Protein AF-A0A9X9A8P5-F1 (afdb_monomer)

Secondary structure (DSSP, 8-state):
----TTSSS-HHHHHHHHHHHHHHHHHHHHHHHHHHHT-SS-TTHHHHHHHHHHHHHHHHHHHHHHHHHHHHHHHHHHTT--HHHHHHHS-SSHHHHHHHHHHHHHHHH-HHHHHHHHHHSS--HHHHGGG-SS-HHHHHHTHHHHHHHHHHHHTT-HHHHHHHTT-TT--

Sequence (171 aa):
EKYSYTKGKSFLAFADLLIKRDVIDYIRKESKHNFVFLKEDEQEEMLEMQVSLTEYMKEMENSNRKEEILHFQSVLAEFKITFSELAKESPKHRDTREHLIEIVKIIIKEEEMMEELFRKKKLPLKHIEPRVRVSRKTLERHRKYIIAMCIIFANNYTYILDYIKGGKHDE

pLDDT: mean 74.26, std 15.63, range [30.34, 91.38]

Radius of gyration: 20.98 Å; Cα contacts (8 Å, |Δi|>4): 78; chains: 1; bounding box: 51×34×55 Å

Organism: Bacillus cereus (NCBI:txid1396)

Solvent-accessible surface area (backbone atoms only — not comparable to full-atom values): 10066 Å² total; per-residue (Å²): 137,84,87,73,92,88,64,97,61,58,68,64,63,54,47,52,52,49,50,52,50,51,52,52,52,45,54,61,49,46,61,60,50,61,62,63,75,62,72,84,72,64,76,64,64,50,49,55,51,49,51,53,51,52,51,51,51,50,52,50,51,53,49,53,44,50,51,52,51,51,52,50,49,54,57,34,47,75,58,75,47,49,71,70,55,41,63,69,52,44,69,86,50,65,71,57,42,52,56,46,50,53,52,31,53,57,41,70,74,33,63,68,47,44,50,43,26,70,73,69,57,41,82,53,55,85,72,43,49,86,76,45,96,62,54,70,70,57,51,62,67,36,40,65,41,44,52,51,50,41,51,39,65,73,70,61,43,60,64,61,49,41,53,73,76,62,52,94,73,86,125

Mean predicted aligned error: 13.85 Å

Structure (mmCIF, N/CA/C/O backbone):
data_AF-A0A9X9A8P5-F1
#
_entry.id   AF-A0A9X9A8P5-F1
#
loop_
_atom_site.group_PDB
_atom_site.id
_atom_site.type_symbol
_atom_site.label_atom_id
_atom_site.label_alt_id
_atom_site.label_comp_id
_atom_site.label_asym_id
_atom_site.label_entity_id
_atom_site.label_seq_id
_atom_site.pdbx_PDB_ins_code
_atom_site.Cartn_x
_atom_site.Cartn_y
_atom_site.Cartn_z
_atom_site.occupancy
_atom_site.B_iso_or_equiv
_atom_site.auth_seq_id
_atom_site.auth_comp_id
_atom_site.auth_asym_id
_atom_site.auth_atom_id
_atom_site.pdbx_PDB_model_num
ATOM 1 N N . GLU A 1 1 ? -19.768 14.494 -8.521 1.00 40.19 1 GLU A N 1
ATOM 2 C CA . GLU A 1 1 ? -19.210 14.172 -9.855 1.00 40.19 1 GLU A CA 1
ATOM 3 C C . GLU A 1 1 ? -20.053 13.086 -10.517 1.00 40.19 1 GLU A C 1
ATOM 5 O O . GLU A 1 1 ? -20.598 12.253 -9.802 1.00 40.19 1 GLU A O 1
ATOM 10 N N . LYS A 1 2 ? -20.240 13.139 -11.845 1.00 40.03 2 LYS A N 1
ATOM 11 C CA . LYS A 1 2 ? -21.112 12.219 -12.604 1.00 40.03 2 LYS A CA 1
ATOM 12 C C . LYS A 1 2 ? -20.336 10.974 -13.059 1.00 40.03 2 LYS A C 1
ATOM 14 O O . LYS A 1 2 ? -19.234 11.096 -13.583 1.00 40.03 2 LYS A O 1
ATOM 19 N N . TYR A 1 3 ? -20.936 9.800 -12.861 1.00 40.41 3 TYR A N 1
ATOM 20 C CA . TYR A 1 3 ? -20.410 8.481 -13.235 1.00 40.41 3 TYR A CA 1
ATOM 21 C C . TYR A 1 3 ? -20.397 8.278 -14.762 1.00 40.41 3 TYR A C 1
ATOM 23 O O . TYR A 1 3 ? -21.323 8.713 -15.446 1.00 40.41 3 TYR A O 1
ATOM 31 N N . SER A 1 4 ? -19.367 7.602 -15.288 1.00 41.59 4 SER A N 1
ATOM 32 C CA . SER A 1 4 ? -19.223 7.268 -16.713 1.00 41.59 4 SER A CA 1
ATOM 33 C C . SER A 1 4 ? -18.972 5.764 -16.888 1.00 41.59 4 SER A C 1
ATOM 35 O O . SER A 1 4 ? -18.104 5.189 -16.235 1.00 41.59 4 SER A O 1
ATOM 37 N N . TYR A 1 5 ? -19.759 5.133 -17.763 1.00 46.28 5 TYR A N 1
ATOM 38 C CA . TYR A 1 5 ? -19.964 3.679 -17.897 1.00 46.28 5 TYR A CA 1
ATOM 39 C C . TYR A 1 5 ? -18.789 2.900 -18.537 1.00 46.28 5 TYR A C 1
ATOM 41 O O . TYR A 1 5 ? -18.827 1.679 -18.637 1.00 46.28 5 TYR A O 1
ATOM 49 N N . THR A 1 6 ? -17.716 3.563 -18.973 1.00 46.56 6 THR A N 1
ATOM 50 C CA . THR A 1 6 ? -16.688 2.953 -19.842 1.00 46.56 6 THR A CA 1
ATOM 51 C C . THR A 1 6 ? -15.498 2.308 -19.123 1.00 46.56 6 THR A C 1
ATOM 53 O O . THR A 1 6 ? -14.569 1.855 -19.787 1.00 46.56 6 THR A O 1
ATOM 56 N N . LYS A 1 7 ? -15.499 2.218 -17.787 1.00 49.28 7 LYS A N 1
ATOM 57 C CA . LYS A 1 7 ? -14.365 1.679 -17.015 1.00 49.28 7 LYS A CA 1
ATOM 58 C C . LYS A 1 7 ? -14.776 0.589 -16.027 1.00 49.28 7 LYS A C 1
ATOM 60 O O . LYS A 1 7 ? -14.964 0.872 -14.852 1.00 49.28 7 LYS A O 1
ATOM 65 N N . GLY A 1 8 ? -14.913 -0.642 -16.526 1.00 47.81 8 GLY A N 1
ATOM 66 C CA . GLY A 1 8 ? -14.506 -1.926 -15.912 1.00 47.81 8 GLY A CA 1
ATOM 67 C C . GLY A 1 8 ? -14.853 -2.314 -14.461 1.00 47.81 8 GLY A C 1
ATOM 68 O O . GLY A 1 8 ? -14.596 -3.455 -14.090 1.00 47.81 8 GLY A O 1
ATOM 69 N N . LYS A 1 9 ? -15.429 -1.452 -13.624 1.00 49.47 9 LYS A N 1
ATOM 70 C CA . LYS A 1 9 ? -15.879 -1.772 -12.265 1.00 49.47 9 LYS A CA 1
ATOM 71 C C . LYS A 1 9 ? -17.397 -1.700 -12.256 1.00 49.47 9 LYS A C 1
ATOM 73 O O . LYS A 1 9 ? -17.966 -0.682 -12.653 1.00 49.47 9 LYS A O 1
ATOM 78 N N . SER A 1 10 ? -18.042 -2.800 -11.860 1.00 61.06 10 SER A N 1
ATOM 79 C CA . SER A 1 10 ? -19.501 -2.908 -11.853 1.00 61.06 10 SER A CA 1
ATOM 80 C C . SER A 1 10 ? -20.099 -1.701 -11.129 1.00 61.06 10 SER A C 1
ATOM 82 O O . SER A 1 10 ? -19.646 -1.324 -10.049 1.00 61.06 10 SER A O 1
ATOM 84 N N . PHE A 1 11 ? -21.112 -1.076 -11.731 1.00 63.25 11 PHE A N 1
ATOM 85 C CA . PHE A 1 11 ? -21.878 0.018 -11.125 1.00 63.25 11 PHE A CA 1
ATOM 86 C C . PHE A 1 11 ? -22.276 -0.300 -9.673 1.00 63.25 11 PHE A C 1
ATOM 88 O O . PHE A 1 11 ? -22.242 0.572 -8.815 1.00 63.25 11 PHE A O 1
ATOM 95 N N . LEU A 1 12 ? -22.535 -1.579 -9.389 1.00 62.78 12 LEU A N 1
ATOM 96 C CA . LEU A 1 12 ? -22.800 -2.125 -8.061 1.00 62.78 12 LEU A CA 1
ATOM 97 C C . LEU A 1 12 ? -21.657 -1.922 -7.056 1.00 62.78 12 LEU A C 1
ATOM 99 O O . LEU A 1 12 ? -21.931 -1.537 -5.929 1.00 62.78 12 LEU A O 1
ATOM 103 N N . ALA A 1 13 ? -20.393 -2.125 -7.435 1.00 57.62 13 ALA A N 1
ATOM 104 C CA . ALA A 1 13 ? -19.258 -1.917 -6.530 1.00 57.62 13 ALA A CA 1
ATOM 105 C C . ALA A 1 13 ? -19.043 -0.429 -6.205 1.00 57.62 13 ALA A C 1
ATOM 107 O O . ALA A 1 13 ? -18.669 -0.072 -5.090 1.00 57.62 13 ALA A O 1
ATOM 108 N N . PHE A 1 14 ? -19.304 0.451 -7.175 1.00 60.66 14 PHE A N 1
ATOM 109 C CA . PHE A 1 14 ? -19.249 1.896 -6.958 1.00 60.66 14 PHE A CA 1
ATOM 110 C C . PHE A 1 14 ? -20.442 2.396 -6.129 1.00 60.66 14 PHE A C 1
ATOM 112 O O . PHE A 1 14 ? -20.265 3.224 -5.237 1.00 60.66 14 PHE A O 1
ATOM 119 N N . ALA A 1 15 ? -21.639 1.861 -6.382 1.00 68.81 15 ALA A N 1
ATOM 120 C CA . ALA A 1 15 ? -22.839 2.153 -5.608 1.00 68.81 15 ALA A CA 1
ATOM 121 C C . ALA A 1 15 ? -22.716 1.659 -4.159 1.00 68.81 15 ALA A C 1
ATOM 123 O O . ALA A 1 15 ? -23.045 2.414 -3.255 1.00 68.81 15 ALA A O 1
ATOM 124 N N . ASP A 1 16 ? -22.176 0.460 -3.922 1.00 70.06 16 ASP A N 1
ATOM 125 C CA . ASP A 1 16 ? -21.914 -0.063 -2.571 1.00 70.06 16 ASP A CA 1
ATOM 126 C C . ASP A 1 16 ? -20.970 0.862 -1.789 1.00 70.06 16 ASP A C 1
ATOM 128 O O . ASP A 1 16 ? -21.214 1.191 -0.630 1.00 70.06 16 ASP A O 1
ATOM 132 N N . LEU A 1 17 ? -19.930 1.373 -2.453 1.00 65.00 17 LEU A N 1
ATOM 133 C CA . LEU A 1 17 ? -18.976 2.294 -1.842 1.00 65.00 17 LEU A CA 1
ATOM 134 C C . LEU A 1 17 ? -19.605 3.659 -1.518 1.00 65.00 17 LEU A C 1
ATOM 136 O O . LEU A 1 17 ? -19.368 4.198 -0.437 1.00 65.00 17 LEU A O 1
ATOM 140 N N . LEU A 1 18 ? -20.432 4.205 -2.416 1.00 65.56 18 LEU A N 1
ATOM 141 C CA . LEU A 1 18 ? -21.159 5.454 -2.168 1.00 65.56 18 LEU A CA 1
ATOM 142 C C . LEU A 1 18 ? -22.209 5.303 -1.067 1.00 65.56 18 LEU A C 1
ATOM 144 O O . LEU A 1 18 ? -22.278 6.157 -0.193 1.00 65.56 18 LEU A O 1
ATOM 148 N N . ILE A 1 19 ? -22.970 4.207 -1.065 1.00 73.44 19 ILE A N 1
ATOM 149 C CA . ILE A 1 19 ? -23.984 3.932 -0.041 1.00 73.44 19 ILE A CA 1
ATOM 150 C C . ILE A 1 19 ? -23.313 3.770 1.324 1.00 73.44 19 ILE A C 1
ATOM 152 O O . ILE A 1 19 ? -23.744 4.400 2.284 1.00 73.44 19 ILE A O 1
ATOM 156 N N . LYS A 1 20 ? -22.215 3.007 1.419 1.00 66.88 20 LYS A N 1
ATOM 157 C CA . LYS A 1 20 ? -21.445 2.886 2.668 1.00 66.88 20 LYS A CA 1
ATOM 158 C C . LYS A 1 20 ? -20.935 4.239 3.152 1.00 66.88 20 LYS A C 1
ATOM 160 O O . LYS A 1 20 ? -21.077 4.547 4.331 1.00 66.88 20 LYS A O 1
ATOM 165 N N . ARG A 1 21 ? -20.390 5.067 2.254 1.00 73.38 21 ARG A N 1
ATOM 166 C CA . ARG A 1 21 ? -19.924 6.418 2.595 1.00 73.38 21 ARG A CA 1
ATOM 167 C C . ARG A 1 21 ? -21.067 7.301 3.099 1.00 73.38 21 ARG A C 1
ATOM 169 O O . ARG A 1 21 ? -20.932 7.908 4.154 1.00 73.38 21 ARG A O 1
ATOM 176 N N . ASP A 1 22 ? -22.180 7.343 2.375 1.00 70.00 22 ASP A N 1
ATOM 177 C CA . ASP A 1 22 ? -23.310 8.215 2.694 1.00 70.00 22 ASP A CA 1
ATOM 178 C C . ASP A 1 22 ? -24.027 7.763 3.984 1.00 70.00 22 ASP A C 1
ATOM 180 O O . ASP A 1 22 ? -24.448 8.607 4.773 1.00 70.00 22 ASP A O 1
ATOM 184 N N . VAL A 1 23 ? -24.089 6.453 4.268 1.00 72.81 23 VAL A N 1
ATOM 185 C CA . VAL A 1 23 ? -24.578 5.906 5.551 1.00 72.81 23 VAL A CA 1
ATOM 186 C C . VAL A 1 23 ? -23.651 6.289 6.705 1.00 72.81 23 VAL A C 1
ATOM 188 O O . VAL A 1 23 ? -24.124 6.741 7.746 1.00 72.81 23 VAL A O 1
ATOM 191 N N . ILE A 1 24 ? -22.333 6.155 6.531 1.00 69.81 24 ILE A N 1
ATOM 192 C CA . ILE A 1 24 ? -21.349 6.542 7.553 1.00 69.81 24 ILE A CA 1
ATOM 193 C C . ILE A 1 24 ? -21.426 8.049 7.834 1.00 69.81 24 ILE A C 1
ATOM 195 O O . ILE A 1 24 ? -21.422 8.466 8.994 1.00 69.81 24 ILE A O 1
ATOM 199 N N . ASP A 1 25 ? -21.528 8.873 6.794 1.00 66.94 25 ASP A N 1
ATOM 200 C CA . ASP A 1 25 ? -21.639 10.323 6.942 1.00 66.94 25 ASP A CA 1
ATOM 201 C C . ASP A 1 25 ? -22.982 10.736 7.559 1.00 66.94 25 ASP A C 1
ATOM 203 O O . ASP A 1 25 ? -23.018 11.662 8.374 1.00 66.94 25 ASP A O 1
ATOM 207 N N . TYR A 1 26 ? -24.069 10.020 7.256 1.00 72.44 26 TYR A N 1
ATOM 208 C CA . TYR A 1 26 ? -25.360 10.214 7.914 1.00 72.44 26 TYR A CA 1
ATOM 209 C C . TYR A 1 26 ? -25.286 9.890 9.410 1.00 72.44 26 TYR A C 1
ATOM 211 O O . TYR A 1 26 ? -25.658 10.735 10.220 1.00 72.44 26 TYR A O 1
ATOM 219 N N . ILE A 1 27 ? -24.714 8.744 9.795 1.00 69.00 27 ILE A N 1
ATOM 220 C CA . ILE A 1 27 ? -24.544 8.356 11.207 1.00 69.00 27 ILE A CA 1
ATOM 221 C C . ILE A 1 27 ? -23.689 9.383 11.965 1.00 69.00 27 ILE A C 1
ATOM 223 O O . ILE A 1 27 ? -24.022 9.756 13.087 1.00 69.00 27 ILE A O 1
ATOM 227 N N . ARG A 1 28 ? -22.617 9.902 11.350 1.00 67.69 28 ARG A N 1
ATOM 228 C CA . ARG A 1 28 ? -21.777 10.968 11.935 1.00 67.69 28 ARG A CA 1
ATOM 229 C C . ARG A 1 28 ? -22.506 12.303 12.094 1.00 67.69 28 ARG A C 1
ATOM 231 O O . ARG A 1 28 ? -22.172 13.090 12.981 1.00 67.69 28 ARG A O 1
ATOM 238 N N . LYS A 1 29 ? -23.445 12.603 11.196 1.00 67.31 29 LYS A N 1
ATOM 239 C CA . LYS A 1 29 ? -24.232 13.839 11.225 1.00 67.31 29 LYS A CA 1
ATOM 240 C C . LYS A 1 29 ? -25.373 13.744 12.239 1.00 67.31 29 LYS A C 1
ATOM 242 O O . LYS A 1 29 ? -25.574 14.694 12.990 1.00 67.31 29 LYS A O 1
ATOM 247 N N . GLU A 1 30 ? -26.058 12.604 12.295 1.00 62.72 30 GLU A N 1
ATOM 248 C CA . GLU A 1 30 ? -27.089 12.274 13.286 1.00 62.72 30 GLU A CA 1
ATOM 249 C C . GLU A 1 30 ? -26.521 12.239 14.701 1.00 62.72 30 GLU A C 1
ATOM 251 O O . GLU A 1 30 ? -27.099 12.853 15.587 1.00 62.72 30 GLU A O 1
ATOM 256 N N . SER A 1 31 ? -25.352 11.634 14.931 1.00 56.62 31 SER A N 1
ATOM 257 C CA . SER A 1 31 ? -24.742 11.617 16.267 1.00 56.62 31 SER A CA 1
ATOM 258 C C . SER A 1 31 ? -24.425 13.021 16.791 1.00 56.62 31 SER A C 1
ATOM 260 O O . SER A 1 31 ? -24.595 13.281 17.976 1.00 56.62 31 SER A O 1
ATOM 262 N N . LYS A 1 32 ? -24.069 13.972 15.916 1.00 54.19 32 LYS A N 1
ATOM 263 C CA . LYS A 1 32 ? -23.940 15.394 16.287 1.00 54.19 32 LYS A CA 1
ATOM 264 C C . LYS A 1 32 ? -25.280 16.102 16.502 1.00 54.19 32 LYS A C 1
ATOM 266 O O . LYS A 1 32 ? -25.328 17.052 17.278 1.00 54.19 32 LYS A O 1
ATOM 271 N N . HIS A 1 33 ? -26.341 15.695 15.806 1.00 49.62 33 HIS A N 1
ATOM 272 C CA . HIS A 1 33 ? -27.650 16.355 15.859 1.00 49.62 33 HIS A CA 1
ATOM 273 C C . HIS A 1 33 ? -28.523 15.839 17.016 1.00 49.62 33 HIS A C 1
ATOM 275 O O . HIS A 1 33 ? -29.203 16.632 17.665 1.00 49.62 33 HIS A O 1
ATOM 281 N N . ASN A 1 34 ? -28.429 14.547 17.347 1.00 47.00 34 ASN A N 1
ATOM 282 C CA . ASN A 1 34 ? -29.070 13.932 18.514 1.00 47.00 34 ASN A CA 1
ATOM 283 C C . ASN A 1 34 ? -28.511 14.511 19.834 1.00 47.00 34 ASN A C 1
ATOM 285 O O . ASN A 1 34 ? -29.215 14.623 20.830 1.00 47.00 34 ASN A O 1
ATOM 289 N N . PHE A 1 35 ? -27.268 15.003 19.797 1.00 46.25 35 PHE A N 1
ATOM 290 C CA . PHE A 1 35 ? -26.612 15.765 20.868 1.00 46.25 35 PHE A CA 1
ATOM 291 C C . PHE A 1 35 ? -27.233 17.146 21.153 1.00 46.25 35 PHE A C 1
ATOM 293 O O . PHE A 1 35 ? -26.996 17.719 22.214 1.00 46.25 35 PHE A O 1
ATOM 300 N N . VAL A 1 36 ? -27.977 17.733 20.207 1.00 47.00 36 VAL A N 1
ATOM 301 C CA . VAL A 1 36 ? -28.562 19.078 20.372 1.00 47.00 36 VAL A CA 1
ATOM 302 C C . VAL A 1 36 ? -29.968 19.010 20.972 1.00 47.00 36 VAL A C 1
ATOM 304 O O . VAL A 1 36 ? -30.361 19.942 21.666 1.00 47.00 36 VAL A O 1
ATOM 307 N N . PHE A 1 37 ? -30.701 17.915 20.747 1.00 42.56 37 PHE A N 1
ATOM 308 C CA . PHE A 1 37 ? -32.096 17.769 21.180 1.00 42.56 37 PHE A CA 1
ATOM 309 C C . PHE A 1 37 ? -32.248 17.341 22.654 1.00 42.56 37 PHE A C 1
ATOM 311 O O . PHE A 1 37 ? -33.275 17.609 23.258 1.00 42.56 37 PHE A O 1
ATOM 318 N N . LEU A 1 38 ? -31.217 16.738 23.256 1.00 45.62 38 LEU A N 1
ATOM 319 C CA . LEU A 1 38 ? -31.222 16.243 24.646 1.00 45.62 38 LEU A CA 1
ATOM 320 C C . LEU A 1 38 ? -30.676 17.257 25.672 1.00 45.62 38 LEU A C 1
ATOM 322 O O . LEU A 1 38 ? -30.289 16.887 26.772 1.00 45.62 38 LEU A O 1
ATOM 326 N N . LYS A 1 39 ? -30.582 18.541 25.310 1.00 46.12 39 LYS A N 1
ATOM 327 C CA . LYS A 1 39 ? -29.902 19.567 26.118 1.00 46.12 39 LYS A CA 1
ATOM 328 C C . LYS A 1 39 ? -30.661 20.058 27.355 1.00 46.12 39 LYS A C 1
ATOM 330 O O . LYS A 1 39 ? -30.078 20.855 28.087 1.00 46.12 39 LYS A O 1
ATOM 335 N N . GLU A 1 40 ? -31.918 19.672 27.564 1.00 46.78 40 GLU A N 1
ATOM 336 C CA . GLU A 1 40 ? -32.751 20.365 28.557 1.00 46.78 40 GLU A CA 1
ATOM 337 C C . GLU A 1 40 ? -32.779 19.762 29.961 1.00 46.78 40 GLU A C 1
ATOM 339 O O . GLU A 1 40 ? -32.966 20.544 3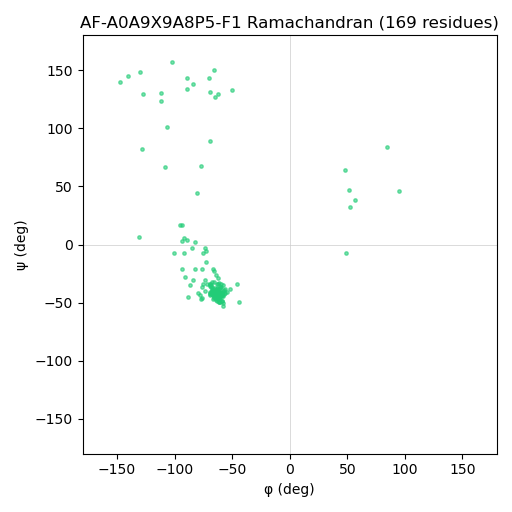0.880 1.00 46.78 40 GLU A O 1
ATOM 344 N N . ASP A 1 41 ? -32.453 18.488 30.194 1.00 50.00 41 ASP A N 1
ATOM 345 C CA . ASP A 1 41 ? -32.446 17.941 31.558 1.00 50.00 41 ASP A CA 1
ATOM 346 C C . ASP A 1 41 ? -31.364 16.851 31.719 1.00 50.00 41 ASP A C 1
ATOM 348 O O . ASP A 1 41 ? -31.164 16.0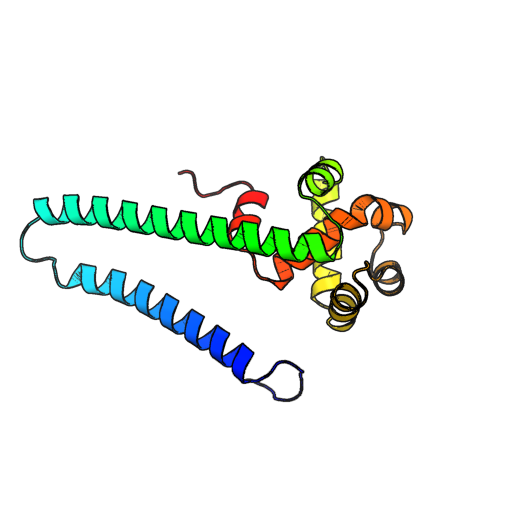46 30.819 1.00 50.00 41 ASP A O 1
ATOM 352 N N . GLU A 1 42 ? -30.670 16.846 32.868 1.00 50.81 42 GLU A N 1
ATOM 353 C CA . GLU A 1 42 ? -29.726 15.808 33.360 1.00 50.81 42 GLU A CA 1
ATOM 354 C C . GLU A 1 42 ? -28.256 15.873 32.877 1.00 50.81 42 GLU A C 1
ATOM 356 O O . GLU A 1 42 ? -27.796 15.173 31.979 1.00 50.81 42 GLU A O 1
ATOM 361 N N . GLN A 1 43 ? -27.454 16.699 33.564 1.00 54.84 43 GLN A N 1
ATOM 362 C CA . GLN A 1 43 ? -26.016 16.896 33.299 1.00 54.84 43 GLN A CA 1
ATOM 363 C C . GLN A 1 43 ? -25.104 15.751 33.790 1.00 54.84 43 GLN A C 1
ATOM 365 O O . GLN A 1 43 ? -23.988 15.622 33.288 1.00 54.84 43 GLN A O 1
ATOM 370 N N . GLU A 1 44 ? -25.548 14.931 34.748 1.00 51.75 44 GLU A N 1
ATOM 371 C CA . GLU A 1 44 ? -24.733 13.868 35.364 1.00 51.75 44 GLU A CA 1
ATOM 372 C C . GLU A 1 44 ? -24.838 12.540 34.583 1.00 51.75 44 GLU A C 1
ATOM 374 O O . GLU A 1 44 ? -23.808 11.973 34.213 1.00 51.75 44 GLU A O 1
ATOM 379 N N . GLU A 1 45 ? -26.050 12.124 34.182 1.00 53.25 45 GLU A N 1
ATOM 380 C CA . GLU A 1 45 ? -26.256 10.988 33.257 1.00 53.25 45 GLU A CA 1
ATOM 381 C C . GLU A 1 45 ? -25.654 11.257 31.867 1.00 53.25 45 GLU A C 1
ATOM 383 O O . GLU A 1 45 ? -25.085 10.365 31.237 1.00 53.25 45 GLU A O 1
ATOM 388 N N . MET A 1 46 ? -25.681 12.515 31.410 1.00 52.19 46 MET A N 1
ATOM 389 C CA . MET A 1 46 ? -25.006 12.964 30.186 1.00 52.19 46 MET A CA 1
ATOM 390 C C . MET A 1 46 ? -23.497 12.699 30.200 1.00 52.19 46 MET A C 1
ATOM 392 O O . MET A 1 46 ? -22.922 12.421 29.148 1.00 52.19 46 MET A O 1
ATOM 396 N N . LEU A 1 47 ? -22.843 12.794 31.359 1.00 53.16 47 LEU A N 1
ATOM 397 C CA . LEU A 1 47 ? -21.396 12.625 31.487 1.00 53.16 47 LEU A CA 1
ATOM 398 C C . LEU A 1 47 ? -21.012 11.140 31.465 1.00 53.16 47 LEU A C 1
ATOM 400 O O . LEU A 1 47 ? -20.101 10.763 30.730 1.00 53.16 47 LEU A O 1
ATOM 404 N N . GLU A 1 48 ? -21.755 10.282 32.169 1.00 56.88 48 GLU A N 1
ATOM 405 C CA . GLU A 1 48 ? -21.584 8.823 32.085 1.00 56.88 48 GLU A CA 1
ATOM 406 C C . GLU A 1 48 ? -21.920 8.283 30.687 1.00 56.88 48 GLU A C 1
ATOM 408 O O . GLU A 1 48 ? -21.168 7.471 30.138 1.00 56.88 48 GLU A O 1
ATOM 413 N N . MET A 1 49 ? -22.984 8.792 30.054 1.00 57.12 49 MET A N 1
ATOM 414 C CA . MET A 1 49 ? -23.337 8.444 28.676 1.00 57.12 49 MET A CA 1
ATOM 415 C C . MET A 1 49 ? -22.256 8.898 27.687 1.00 57.12 49 MET A C 1
ATOM 417 O O . MET A 1 49 ? -21.920 8.158 26.763 1.00 57.12 49 MET A O 1
ATOM 421 N N . GLN A 1 50 ? -21.660 10.080 27.884 1.00 56.09 50 GLN A N 1
ATOM 422 C CA . GLN A 1 50 ? -20.527 10.553 27.081 1.00 56.09 50 GLN A CA 1
ATOM 423 C C . GLN A 1 50 ? -19.298 9.655 27.243 1.00 56.09 50 GLN A C 1
ATOM 425 O O . GLN A 1 50 ? -18.690 9.283 26.238 1.00 56.09 50 GLN A O 1
ATOM 430 N N . VAL A 1 51 ? -18.948 9.258 28.469 1.00 63.94 51 VAL A N 1
ATOM 431 C CA . VAL A 1 51 ? -17.825 8.339 28.714 1.00 63.94 51 VAL A CA 1
ATOM 432 C C . VAL A 1 51 ? -18.088 6.993 28.032 1.00 63.94 51 VAL A C 1
ATOM 434 O O . VAL A 1 51 ? -17.266 6.560 27.225 1.00 63.94 51 VAL A O 1
ATOM 437 N N . SER A 1 52 ? -19.272 6.406 28.224 1.00 66.12 52 SER A N 1
ATOM 438 C CA . SER A 1 52 ? -19.660 5.130 27.608 1.00 66.12 52 SER A CA 1
ATOM 439 C C . SER A 1 52 ? -19.665 5.179 26.072 1.00 66.12 52 SER A C 1
ATOM 441 O O . SER A 1 52 ? -19.132 4.285 25.411 1.00 66.12 52 SER A O 1
ATOM 443 N N . LEU A 1 53 ? -20.192 6.255 25.475 1.00 66.81 53 LEU A N 1
ATOM 444 C CA . LEU A 1 53 ? -20.176 6.446 24.023 1.00 66.81 53 LEU A CA 1
ATOM 445 C C . LEU A 1 53 ? -18.754 6.622 23.485 1.00 66.81 53 LEU A C 1
ATOM 447 O O . LEU A 1 53 ? -18.431 6.071 22.433 1.00 66.81 53 LEU A O 1
ATOM 451 N N . THR A 1 54 ? -17.889 7.359 24.188 1.00 70.69 54 THR A N 1
ATOM 452 C CA . THR A 1 54 ? -16.492 7.526 23.757 1.00 70.69 54 THR A CA 1
ATOM 453 C C . THR A 1 54 ? -15.701 6.224 23.849 1.00 70.69 54 THR A C 1
ATOM 455 O O . THR A 1 54 ? -14.894 5.946 22.961 1.00 70.69 54 THR A O 1
ATOM 458 N N . GLU A 1 55 ? -15.949 5.397 24.865 1.00 72.88 55 GLU A N 1
ATOM 459 C CA . GLU A 1 55 ? -15.372 4.054 24.976 1.00 72.88 55 GLU A CA 1
ATOM 460 C C . GLU A 1 55 ? -15.853 3.148 23.841 1.00 72.88 55 GLU A C 1
ATOM 462 O O . GLU A 1 55 ? -15.026 2.571 23.135 1.00 72.88 55 GLU A O 1
ATOM 467 N N . TYR A 1 56 ? -17.160 3.118 23.571 1.00 71.81 56 TYR A N 1
ATOM 468 C CA . TYR A 1 56 ? -17.723 2.360 22.452 1.00 71.81 56 TYR A CA 1
ATOM 469 C C . TYR A 1 56 ? -17.154 2.806 21.094 1.00 71.81 56 TYR A C 1
ATOM 471 O O . TYR A 1 56 ? -16.796 1.981 20.250 1.00 71.81 56 TYR A O 1
ATOM 479 N N . MET A 1 57 ? -17.006 4.117 20.877 1.00 72.88 57 MET A N 1
ATOM 480 C CA . MET A 1 57 ? -16.390 4.656 19.659 1.00 72.88 57 MET A CA 1
ATOM 481 C C . MET A 1 57 ? -14.921 4.236 19.528 1.00 72.88 57 MET A C 1
ATOM 483 O O . MET A 1 57 ? -14.504 3.824 18.444 1.00 72.88 57 MET A O 1
ATOM 487 N N . LYS A 1 58 ? -14.149 4.269 20.622 1.00 75.94 58 LYS A N 1
ATOM 488 C CA . LYS A 1 58 ? -12.760 3.779 20.644 1.00 75.94 58 LYS A CA 1
ATOM 489 C C . LYS A 1 58 ? -12.680 2.281 20.348 1.00 75.94 58 LYS A C 1
ATOM 491 O O . LYS A 1 58 ? -11.790 1.845 19.616 1.00 75.94 58 LYS A O 1
ATOM 496 N N . GLU A 1 59 ? -13.594 1.479 20.886 1.00 76.31 59 GLU A N 1
ATOM 497 C CA . GLU A 1 59 ? -13.665 0.043 20.596 1.00 76.31 59 GLU A CA 1
ATOM 498 C C . GLU A 1 59 ? -13.994 -0.236 19.126 1.00 76.31 59 GLU A C 1
ATOM 500 O O . GLU A 1 59 ? -13.359 -1.096 18.502 1.00 76.31 59 GLU A O 1
ATOM 505 N N . MET A 1 60 ? -14.923 0.526 18.543 1.00 75.00 60 MET A N 1
ATOM 506 C CA . MET A 1 60 ? -15.223 0.463 17.112 1.00 75.00 60 MET A CA 1
ATOM 507 C C . MET A 1 60 ? -14.015 0.846 16.254 1.00 75.00 60 MET A C 1
ATOM 509 O O . MET A 1 60 ? -13.672 0.115 15.325 1.00 75.00 60 MET A O 1
ATOM 513 N N . GLU A 1 61 ? -13.317 1.938 16.569 1.00 76.75 61 GLU A N 1
ATOM 514 C CA . GLU A 1 61 ? -12.107 2.336 15.838 1.00 76.75 61 GLU A CA 1
ATOM 515 C C . GLU A 1 61 ? -11.001 1.282 15.929 1.00 76.75 61 GLU A C 1
ATOM 517 O O . GLU A 1 61 ? -10.356 0.963 14.927 1.00 76.75 61 GLU A O 1
ATOM 522 N N . ASN A 1 62 ? -10.806 0.691 17.109 1.00 79.25 62 ASN A N 1
ATOM 523 C CA . ASN A 1 62 ? -9.857 -0.402 17.297 1.00 79.25 62 ASN A CA 1
ATOM 524 C C . ASN A 1 62 ? -10.242 -1.641 16.481 1.00 79.25 62 ASN A C 1
ATOM 526 O O . ASN A 1 62 ? -9.361 -2.316 15.942 1.00 79.25 62 ASN A O 1
ATOM 530 N N . SER A 1 63 ? -11.536 -1.937 16.374 1.00 77.56 63 SER A N 1
ATOM 531 C CA . SER A 1 63 ? -12.046 -3.046 15.564 1.00 77.56 63 SER A CA 1
ATOM 532 C C . SER A 1 63 ? -11.812 -2.797 14.074 1.00 77.56 63 SER A C 1
ATOM 534 O O . SER A 1 63 ? -11.217 -3.645 13.409 1.00 77.56 63 SER A O 1
ATOM 536 N N . ASN A 1 64 ? -12.135 -1.598 13.581 1.00 79.12 64 ASN A N 1
ATOM 537 C CA . ASN A 1 64 ? -11.887 -1.201 12.192 1.00 79.12 64 ASN A CA 1
ATOM 538 C C . ASN A 1 64 ? -10.389 -1.234 11.847 1.00 79.12 64 ASN A C 1
ATOM 540 O O . ASN A 1 64 ? -9.992 -1.733 10.795 1.00 79.12 64 ASN A O 1
ATOM 544 N N . ARG A 1 65 ? -9.527 -0.766 12.761 1.00 83.38 65 ARG A N 1
ATOM 545 C CA . ARG A 1 65 ? -8.067 -0.823 12.598 1.00 83.38 65 ARG A CA 1
ATOM 546 C C . ARG A 1 65 ? -7.565 -2.265 12.494 1.00 83.38 65 ARG A C 1
ATOM 548 O O . ARG A 1 65 ? -6.704 -2.552 11.664 1.00 83.38 65 ARG A O 1
ATOM 555 N N . LYS A 1 66 ? -8.086 -3.177 13.324 1.00 85.12 66 LYS A N 1
ATOM 556 C CA . LYS A 1 66 ? -7.741 -4.609 13.262 1.00 85.12 66 LYS A CA 1
ATOM 557 C C . LYS A 1 66 ? -8.173 -5.223 11.934 1.00 85.12 66 LYS A C 1
ATOM 559 O O . LYS A 1 66 ? -7.380 -5.937 11.325 1.00 85.12 66 LYS A O 1
ATOM 564 N N . GLU A 1 67 ? -9.389 -4.933 11.482 1.00 83.75 67 GLU A N 1
ATOM 565 C CA . GLU A 1 67 ? -9.900 -5.426 10.202 1.00 83.75 67 GLU A CA 1
ATOM 566 C C . GLU A 1 67 ? -9.032 -4.947 9.029 1.00 83.75 67 GLU A C 1
ATOM 568 O O . GLU A 1 67 ? -8.627 -5.755 8.193 1.00 83.75 67 GLU A O 1
ATOM 573 N N . GLU A 1 68 ? -8.638 -3.669 9.025 1.00 85.00 68 GLU A N 1
ATOM 574 C CA . GLU A 1 68 ? -7.753 -3.102 8.001 1.00 85.00 68 GLU A CA 1
ATOM 575 C C . GLU A 1 68 ? -6.382 -3.798 7.976 1.00 85.00 68 GLU A C 1
ATOM 577 O O . GLU A 1 68 ? -5.878 -4.151 6.908 1.00 85.00 68 GLU A O 1
ATOM 582 N N . ILE A 1 69 ? -5.791 -4.065 9.147 1.00 87.12 69 ILE A N 1
ATOM 583 C CA . ILE A 1 69 ? -4.512 -4.785 9.260 1.00 87.12 69 ILE A CA 1
ATOM 584 C C . ILE A 1 69 ? -4.640 -6.220 8.738 1.00 87.12 69 ILE A C 1
ATOM 586 O O . ILE A 1 69 ? -3.766 -6.677 7.997 1.00 87.12 69 ILE A O 1
ATOM 590 N N . LEU A 1 70 ? -5.713 -6.928 9.098 1.00 86.38 70 LEU A N 1
ATOM 591 C CA . LEU A 1 70 ? -5.953 -8.303 8.654 1.00 86.38 70 LEU A CA 1
ATOM 592 C C . LEU A 1 70 ? -6.171 -8.373 7.141 1.00 86.38 70 LEU A C 1
ATOM 594 O O . LEU A 1 70 ? -5.596 -9.235 6.473 1.00 86.38 70 LEU A O 1
ATOM 598 N N . HIS A 1 71 ? -6.941 -7.438 6.588 1.00 87.56 71 HIS A N 1
ATOM 599 C CA . HIS A 1 71 ? -7.148 -7.335 5.149 1.00 87.56 71 HIS A CA 1
ATOM 600 C C . HIS A 1 71 ? -5.849 -6.956 4.420 1.00 87.56 71 HIS A C 1
ATOM 602 O O . HIS A 1 71 ? -5.504 -7.535 3.391 1.00 87.56 71 HIS A O 1
ATOM 608 N N . PHE A 1 72 ? -5.043 -6.048 4.972 1.00 87.12 72 PHE A N 1
ATOM 609 C CA . PHE A 1 72 ? -3.732 -5.753 4.399 1.00 87.12 72 PHE A CA 1
ATOM 610 C C . PHE A 1 72 ? -2.808 -6.975 4.417 1.00 87.12 72 PHE A C 1
ATOM 612 O O . PHE A 1 72 ? -2.109 -7.234 3.435 1.00 87.12 72 PHE A O 1
ATOM 619 N N . GLN A 1 73 ? -2.833 -7.756 5.498 1.00 87.56 73 GLN A N 1
ATOM 620 C CA . GLN A 1 73 ? -2.057 -8.985 5.621 1.00 87.56 73 GLN A CA 1
ATOM 621 C C . GLN A 1 73 ? -2.457 -10.031 4.577 1.00 87.56 73 GLN A C 1
ATOM 623 O O . GLN A 1 73 ? -1.574 -10.645 3.973 1.00 87.56 73 GLN A O 1
ATOM 628 N N . SER A 1 74 ? -3.760 -10.233 4.351 1.00 84.44 74 SER A N 1
ATOM 629 C CA . SER A 1 74 ? -4.245 -11.198 3.359 1.00 84.44 74 SER A CA 1
ATOM 630 C C . SER A 1 74 ? -3.818 -10.796 1.949 1.00 84.44 74 SER A C 1
ATOM 632 O O . SER A 1 74 ? -3.247 -11.614 1.226 1.00 84.44 74 SER A O 1
ATOM 634 N N . VAL A 1 75 ? -3.965 -9.515 1.596 1.00 85.44 75 VAL A N 1
ATOM 635 C CA . VAL A 1 75 ? -3.539 -9.008 0.288 1.00 85.44 75 VAL A CA 1
ATOM 636 C C . VAL A 1 75 ? -2.022 -9.124 0.130 1.00 85.44 75 VAL A C 1
ATOM 638 O O . VAL A 1 75 ? -1.561 -9.596 -0.905 1.00 85.44 75 VAL A O 1
ATOM 641 N N . LEU A 1 76 ? -1.217 -8.770 1.140 1.00 87.81 76 LEU A N 1
ATOM 642 C CA . LEU A 1 76 ? 0.245 -8.935 1.090 1.00 87.81 76 LEU A CA 1
ATOM 643 C C . LEU A 1 76 ? 0.673 -10.397 0.894 1.00 87.81 76 LEU A C 1
ATOM 645 O O . LEU A 1 76 ? 1.643 -10.660 0.170 1.00 87.81 76 LEU A O 1
ATOM 649 N N . ALA A 1 77 ? -0.054 -11.344 1.490 1.00 87.75 77 ALA A N 1
ATOM 650 C CA . ALA A 1 77 ? 0.216 -12.768 1.335 1.00 87.75 77 ALA A CA 1
ATOM 651 C C . ALA A 1 77 ? 0.058 -13.230 -0.126 1.00 87.75 77 ALA A C 1
ATOM 653 O O . ALA A 1 77 ? 0.861 -14.042 -0.591 1.00 87.75 77 ALA A O 1
ATOM 654 N N . GLU A 1 78 ? -0.869 -12.648 -0.896 1.00 86.81 78 GLU A N 1
ATOM 655 C CA . GLU A 1 78 ? -0.995 -12.912 -2.342 1.00 86.81 78 GLU A CA 1
ATOM 656 C C . GLU A 1 78 ? 0.254 -12.493 -3.135 1.00 86.81 78 GLU A C 1
ATOM 658 O O . GLU A 1 78 ? 0.582 -13.090 -4.163 1.00 86.81 78 GLU A O 1
ATOM 663 N N . PHE A 1 79 ? 0.980 -11.483 -2.650 1.00 84.44 79 PHE A N 1
ATOM 664 C CA . PHE A 1 79 ? 2.257 -11.036 -3.215 1.00 84.44 79 PHE A CA 1
ATOM 665 C C . PHE A 1 79 ? 3.465 -11.770 -2.615 1.00 84.44 79 PHE A C 1
ATOM 667 O O . PHE A 1 79 ? 4.604 -11.462 -2.973 1.00 84.44 79 PHE A O 1
ATOM 674 N N . LYS A 1 80 ? 3.237 -12.757 -1.734 1.00 89.38 80 LYS A N 1
ATOM 675 C CA . LYS A 1 80 ? 4.272 -13.489 -0.984 1.00 89.38 80 LYS A CA 1
ATOM 676 C C . LYS A 1 80 ? 5.168 -12.554 -0.166 1.00 89.38 80 LYS A C 1
ATOM 678 O O . LYS A 1 80 ? 6.380 -12.750 -0.101 1.00 89.38 80 LYS A O 1
ATOM 683 N N . ILE A 1 81 ? 4.573 -11.514 0.417 1.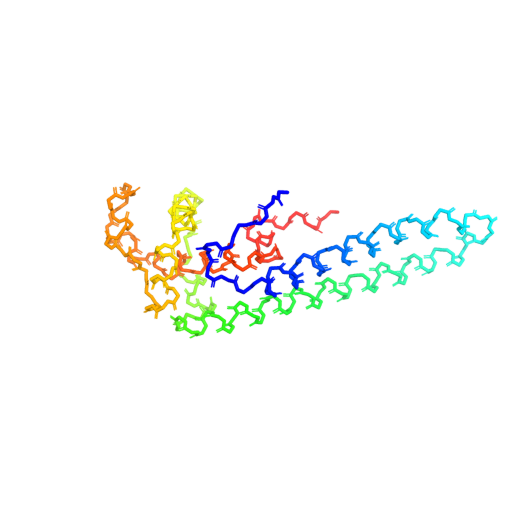00 90.19 81 ILE A N 1
ATOM 684 C CA . ILE A 1 81 ? 5.253 -10.556 1.290 1.00 90.19 81 ILE A CA 1
ATOM 685 C C . ILE A 1 81 ? 4.714 -10.747 2.706 1.00 90.19 81 ILE A C 1
ATOM 687 O O . ILE A 1 81 ? 3.506 -10.758 2.920 1.00 90.19 81 ILE A O 1
ATOM 691 N N . THR A 1 82 ? 5.610 -10.871 3.683 1.00 90.81 82 THR A N 1
ATOM 692 C CA . THR A 1 82 ? 5.240 -10.874 5.106 1.00 90.81 82 THR A CA 1
ATOM 693 C C . THR A 1 82 ? 5.534 -9.519 5.746 1.00 90.81 82 THR A C 1
ATOM 695 O O . THR A 1 82 ? 6.408 -8.783 5.282 1.00 90.81 82 THR A O 1
ATOM 698 N N . PHE A 1 83 ? 4.859 -9.189 6.852 1.00 87.12 83 PHE A N 1
ATOM 699 C CA . PHE A 1 83 ? 5.143 -7.957 7.599 1.00 87.12 83 PHE A CA 1
ATOM 700 C C . PHE A 1 83 ? 6.600 -7.865 8.064 1.00 87.12 83 PHE A C 1
ATOM 702 O O . PHE A 1 83 ? 7.201 -6.798 7.977 1.00 87.12 83 PHE A O 1
ATOM 709 N N . SER A 1 84 ? 7.196 -8.980 8.504 1.00 87.62 84 SER A N 1
ATOM 710 C CA . SER A 1 84 ? 8.601 -9.008 8.935 1.00 87.62 84 SER A CA 1
ATOM 711 C C . SER A 1 84 ? 9.552 -8.650 7.792 1.00 87.62 84 SER A C 1
ATOM 713 O O . SER A 1 84 ? 10.491 -7.877 7.974 1.00 87.62 84 SER A O 1
ATOM 715 N N . GLU A 1 85 ? 9.295 -9.168 6.590 1.00 87.69 85 GLU A N 1
ATOM 716 C CA . GLU A 1 85 ? 10.077 -8.818 5.406 1.00 87.69 85 GLU A CA 1
ATOM 717 C C . GLU A 1 85 ? 9.862 -7.368 4.985 1.00 87.69 85 GLU A C 1
ATOM 719 O O . GLU A 1 85 ? 10.826 -6.676 4.669 1.00 87.69 85 GLU A O 1
ATOM 724 N N . LEU A 1 86 ? 8.614 -6.895 5.004 1.00 88.62 86 LEU A N 1
ATOM 725 C CA . LEU A 1 86 ? 8.295 -5.512 4.678 1.00 88.62 86 LEU A CA 1
ATOM 726 C C . LEU A 1 86 ? 8.994 -4.540 5.638 1.00 88.62 86 LEU A C 1
ATOM 728 O O . LEU A 1 86 ? 9.572 -3.554 5.186 1.00 88.62 86 LEU A O 1
ATOM 732 N N . ALA A 1 87 ? 9.009 -4.840 6.938 1.00 86.38 87 ALA A N 1
ATOM 733 C CA . ALA A 1 87 ? 9.706 -4.044 7.945 1.00 86.38 87 ALA A CA 1
ATOM 734 C C . ALA A 1 87 ? 11.229 -4.022 7.719 1.00 86.38 87 ALA A C 1
ATOM 736 O O . ALA A 1 87 ? 11.855 -2.974 7.865 1.00 86.38 87 ALA A O 1
ATOM 737 N N . LYS A 1 88 ? 11.826 -5.149 7.307 1.00 85.81 88 LYS A N 1
ATOM 738 C CA . LYS A 1 88 ? 13.265 -5.244 6.998 1.00 85.81 88 LYS A CA 1
ATOM 739 C C . LYS A 1 88 ? 13.660 -4.472 5.736 1.00 85.81 88 LYS A C 1
ATOM 741 O O . LYS A 1 88 ? 14.696 -3.816 5.730 1.00 85.81 88 LYS A O 1
ATOM 746 N N . GLU A 1 89 ? 12.840 -4.542 4.688 1.00 84.69 89 GLU A N 1
ATOM 747 C CA . GLU A 1 89 ? 13.089 -3.889 3.389 1.00 84.69 89 GLU A CA 1
ATOM 748 C C . GLU A 1 89 ? 12.631 -2.418 3.348 1.00 84.69 89 GLU A C 1
ATOM 750 O O . GLU A 1 89 ? 12.811 -1.718 2.343 1.00 84.69 89 GLU A O 1
ATOM 755 N N . SER A 1 90 ? 12.019 -1.936 4.433 1.00 85.31 90 SER A N 1
ATOM 756 C CA . SER A 1 90 ? 11.551 -0.558 4.540 1.00 85.31 90 SER A CA 1
ATOM 757 C C . SER A 1 90 ? 12.729 0.428 4.612 1.00 85.31 90 SER A C 1
ATOM 759 O O . SER A 1 90 ? 13.644 0.251 5.421 1.00 85.31 90 SER A O 1
ATOM 761 N N . PRO A 1 91 ? 12.718 1.509 3.811 1.00 85.06 91 PRO A N 1
ATOM 762 C CA . PRO A 1 91 ? 13.753 2.534 3.862 1.00 85.06 91 PRO A CA 1
ATOM 763 C C . PRO A 1 91 ? 13.801 3.233 5.224 1.00 85.06 91 PRO A C 1
ATOM 765 O O . PRO A 1 91 ? 12.791 3.746 5.724 1.00 85.06 91 PRO A O 1
ATOM 768 N N . LYS A 1 92 ? 15.008 3.297 5.796 1.00 84.31 92 LYS A N 1
ATOM 769 C CA . LYS A 1 92 ? 15.272 3.974 7.073 1.00 84.31 92 LYS A CA 1
ATOM 770 C C . LYS A 1 92 ? 15.317 5.496 6.929 1.00 84.31 92 LYS A C 1
ATOM 772 O O . LYS A 1 92 ? 14.853 6.205 7.811 1.00 84.31 92 LYS A O 1
ATOM 777 N N . HIS A 1 93 ? 15.857 5.989 5.816 1.00 86.69 93 HIS A N 1
ATOM 778 C CA . HIS A 1 93 ? 16.006 7.419 5.562 1.00 86.69 93 HIS A CA 1
ATOM 779 C C . HIS A 1 93 ? 14.727 8.021 4.979 1.00 86.69 93 HIS A C 1
ATOM 781 O O . HIS A 1 93 ? 14.102 7.435 4.088 1.00 86.69 93 HIS A O 1
ATOM 787 N N . ARG A 1 94 ? 14.363 9.213 5.468 1.00 84.62 94 ARG A N 1
ATOM 788 C CA . ARG A 1 94 ? 13.165 9.941 5.036 1.00 84.62 94 ARG A CA 1
ATOM 789 C C . ARG A 1 94 ? 13.214 10.280 3.545 1.00 84.62 94 ARG A C 1
ATOM 791 O O . ARG A 1 94 ? 12.258 9.987 2.841 1.00 84.62 94 ARG A O 1
ATOM 798 N N . ASP A 1 95 ? 14.352 10.750 3.047 1.00 83.56 95 ASP A N 1
ATOM 799 C CA . ASP A 1 95 ? 14.500 11.148 1.640 1.00 83.56 95 ASP A CA 1
ATOM 800 C C . ASP A 1 95 ? 14.273 9.973 0.677 1.00 83.56 95 ASP A C 1
ATOM 802 O O . ASP A 1 95 ? 13.653 10.115 -0.376 1.00 83.56 95 ASP A O 1
ATOM 806 N N . THR A 1 96 ? 14.736 8.772 1.041 1.00 86.62 96 THR A N 1
ATOM 807 C CA . THR A 1 96 ? 14.478 7.557 0.253 1.00 86.62 96 THR A CA 1
ATOM 808 C C . THR A 1 96 ? 13.000 7.183 0.289 1.00 86.62 96 THR A C 1
ATOM 810 O O . THR A 1 96 ? 12.440 6.768 -0.724 1.00 86.62 96 THR A O 1
ATOM 813 N N . ARG A 1 97 ? 12.354 7.335 1.450 1.00 87.19 97 ARG A N 1
ATOM 814 C CA . ARG A 1 97 ? 10.923 7.076 1.615 1.00 87.19 97 ARG A CA 1
ATOM 815 C C . ARG A 1 97 ? 10.084 8.011 0.747 1.00 87.19 97 ARG A C 1
ATOM 817 O O . ARG A 1 97 ? 9.193 7.532 0.054 1.00 87.19 97 ARG A O 1
ATOM 824 N N . GLU A 1 98 ? 10.391 9.303 0.754 1.00 87.38 98 GLU A N 1
ATOM 825 C CA . GLU A 1 98 ? 9.697 10.314 -0.050 1.00 87.38 98 GLU A CA 1
ATOM 826 C C . GLU A 1 98 ? 9.816 10.012 -1.548 1.00 87.38 98 GLU A C 1
ATOM 828 O O . GLU A 1 98 ? 8.791 9.881 -2.218 1.00 87.38 98 GLU A O 1
ATOM 833 N N . HIS A 1 99 ? 11.028 9.746 -2.048 1.00 88.38 99 HIS A N 1
ATOM 834 C CA . HIS A 1 99 ? 11.232 9.353 -3.448 1.00 88.38 99 HIS A CA 1
ATOM 835 C C . HIS A 1 99 ? 10.458 8.083 -3.836 1.00 88.38 99 HIS A C 1
ATOM 837 O O . HIS A 1 99 ? 9.897 7.994 -4.928 1.00 88.38 99 HIS A O 1
ATOM 843 N N . LEU A 1 100 ? 10.399 7.075 -2.960 1.00 88.94 100 LEU A N 1
ATOM 844 C CA . LEU A 1 100 ? 9.635 5.855 -3.240 1.00 88.94 100 LEU A CA 1
ATOM 845 C C . LEU A 1 100 ? 8.126 6.108 -3.239 1.00 88.94 100 LEU A C 1
ATOM 847 O O . LEU A 1 100 ? 7.418 5.529 -4.060 1.00 88.94 100 LEU A O 1
ATOM 851 N N . ILE A 1 101 ? 7.630 6.990 -2.370 1.00 88.25 101 ILE A N 1
ATOM 852 C CA . ILE A 1 101 ? 6.222 7.404 -2.369 1.00 88.25 101 ILE A CA 1
ATOM 853 C C . ILE A 1 101 ? 5.875 8.154 -3.662 1.00 88.25 101 ILE A C 1
ATOM 855 O O . ILE A 1 101 ? 4.787 7.958 -4.202 1.00 88.25 101 ILE A O 1
ATOM 859 N N . GLU A 1 102 ? 6.774 8.978 -4.201 1.00 89.19 102 GLU A N 1
ATOM 860 C CA . GLU A 1 102 ? 6.569 9.617 -5.508 1.00 89.19 102 GLU A CA 1
ATOM 861 C C . GLU A 1 102 ? 6.424 8.589 -6.633 1.00 89.19 102 GLU A C 1
ATOM 863 O O . GLU A 1 102 ? 5.494 8.679 -7.436 1.00 89.19 102 GLU A O 1
ATOM 868 N N . ILE A 1 103 ? 7.277 7.563 -6.643 1.00 89.69 103 ILE A N 1
ATOM 869 C CA . ILE A 1 103 ? 7.190 6.454 -7.603 1.00 89.69 103 ILE A CA 1
ATOM 870 C C . ILE A 1 103 ? 5.850 5.725 -7.460 1.00 89.69 103 ILE A C 1
ATOM 872 O O . ILE A 1 103 ? 5.181 5.454 -8.455 1.00 89.69 103 ILE A O 1
ATOM 876 N N . VAL A 1 104 ? 5.419 5.456 -6.227 1.00 89.81 104 VAL A N 1
ATOM 877 C CA . VAL A 1 104 ? 4.119 4.833 -5.939 1.00 89.81 104 VAL A CA 1
ATOM 878 C C . VAL A 1 104 ? 2.965 5.679 -6.484 1.00 89.81 104 VAL A C 1
ATOM 880 O O . VAL A 1 104 ? 2.070 5.141 -7.132 1.00 89.81 104 VAL A O 1
ATOM 883 N N . LYS A 1 105 ? 3.000 7.006 -6.311 1.00 88.94 105 LYS A N 1
ATOM 884 C CA . LYS A 1 105 ? 1.985 7.914 -6.875 1.00 88.94 105 LYS A CA 1
ATOM 885 C C . LYS A 1 105 ? 1.925 7.849 -8.402 1.00 88.94 105 LYS A C 1
ATOM 887 O O . LYS A 1 105 ? 0.835 7.954 -8.956 1.00 88.94 105 LYS A O 1
ATOM 892 N N . ILE A 1 106 ? 3.064 7.688 -9.078 1.00 87.50 106 ILE A N 1
ATOM 893 C CA . ILE A 1 106 ? 3.106 7.514 -10.539 1.00 87.50 106 ILE A CA 1
ATOM 894 C C . ILE A 1 106 ? 2.429 6.197 -10.932 1.00 87.50 106 ILE A C 1
ATOM 896 O O . ILE A 1 106 ? 1.615 6.191 -11.848 1.00 87.50 106 ILE A O 1
ATOM 900 N N . ILE A 1 107 ? 2.711 5.111 -10.205 1.00 85.38 107 ILE A N 1
ATOM 901 C CA . ILE A 1 107 ? 2.116 3.792 -10.461 1.00 85.38 107 ILE A CA 1
ATOM 902 C C . ILE A 1 107 ? 0.594 3.837 -10.283 1.00 85.38 107 ILE A C 1
ATOM 904 O O . ILE A 1 107 ? -0.130 3.362 -11.146 1.00 85.38 107 ILE A O 1
ATOM 908 N N . ILE A 1 108 ? 0.097 4.447 -9.204 1.00 84.62 108 ILE A N 1
ATOM 909 C CA . ILE A 1 108 ? -1.344 4.489 -8.891 1.00 84.62 108 ILE A CA 1
ATOM 910 C C . ILE A 1 108 ? -2.139 5.324 -9.899 1.00 84.62 108 ILE A C 1
ATOM 912 O O . ILE A 1 108 ? -3.299 5.019 -10.167 1.00 84.62 108 ILE A O 1
ATOM 916 N N . LYS A 1 109 ? -1.536 6.379 -10.458 1.00 85.19 109 LYS A N 1
ATOM 917 C CA . LYS A 1 109 ? -2.179 7.207 -11.491 1.00 85.19 109 LYS A CA 1
ATOM 918 C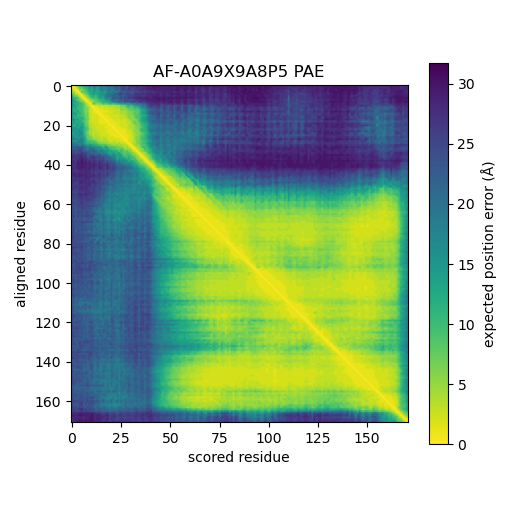 C . LYS A 1 109 ? -2.417 6.445 -12.796 1.00 85.19 109 LYS A C 1
ATOM 920 O O . LYS A 1 109 ? -3.278 6.838 -13.577 1.00 85.19 109 LYS A O 1
ATOM 925 N N . GLU A 1 110 ? -1.664 5.377 -13.026 1.00 82.56 110 GLU A N 1
ATOM 926 C CA . GLU A 1 110 ? -1.632 4.636 -14.278 1.00 82.56 110 GLU A CA 1
ATOM 927 C C . GLU A 1 110 ? -2.349 3.295 -14.105 1.00 82.56 110 GLU A C 1
ATOM 929 O O . GLU A 1 110 ? -1.813 2.328 -13.563 1.00 82.56 110 GLU A O 1
ATOM 934 N N . GLU A 1 111 ? -3.590 3.239 -14.586 1.00 79.31 111 GLU A N 1
ATOM 935 C CA . GLU A 1 111 ? -4.475 2.079 -14.427 1.00 79.31 111 GLU A CA 1
ATOM 936 C C . GLU A 1 111 ? -3.850 0.788 -14.982 1.00 79.31 111 GLU A C 1
ATOM 938 O O . GLU A 1 111 ? -3.918 -0.254 -14.335 1.00 79.31 111 GLU A O 1
ATOM 943 N N . GLU A 1 112 ? -3.142 0.873 -16.112 1.00 79.12 112 GLU A N 1
ATOM 944 C CA . GLU A 1 112 ? -2.451 -0.263 -16.736 1.00 79.12 112 GLU A CA 1
ATOM 945 C C . GLU A 1 112 ? -1.324 -0.827 -15.852 1.00 79.12 112 GLU A C 1
ATOM 947 O O . GLU A 1 112 ? -1.163 -2.044 -15.731 1.00 79.12 112 GLU A O 1
ATOM 952 N N . MET A 1 113 ? -0.569 0.044 -15.170 1.00 82.12 113 MET A N 1
ATOM 953 C CA . MET A 1 113 ? 0.487 -0.379 -14.245 1.00 82.12 113 MET A CA 1
ATOM 954 C C . MET A 1 113 ? -0.099 -1.080 -13.021 1.00 82.12 113 MET A C 1
ATOM 956 O O . MET A 1 113 ? 0.448 -2.083 -12.558 1.00 82.12 113 MET A O 1
ATOM 960 N N . MET A 1 114 ? -1.209 -0.559 -12.499 1.00 82.69 114 MET A N 1
ATOM 961 C CA . MET A 1 114 ? -1.916 -1.156 -11.370 1.00 82.69 114 MET A CA 1
ATOM 962 C C . MET A 1 114 ? -2.532 -2.501 -11.745 1.00 82.69 114 MET A C 1
ATOM 964 O O . MET A 1 114 ? -2.395 -3.470 -10.997 1.00 82.69 114 MET A O 1
ATOM 968 N N . GLU A 1 115 ? -3.151 -2.602 -12.918 1.00 81.44 115 GLU A N 1
ATOM 969 C CA . GLU A 1 115 ? -3.688 -3.867 -13.407 1.00 81.44 115 GLU A CA 1
ATOM 970 C C . GLU A 1 115 ? -2.570 -4.903 -13.578 1.00 81.44 115 GLU A C 1
ATOM 972 O O . GLU A 1 115 ? -2.693 -6.035 -13.106 1.00 81.44 115 GLU A O 1
ATOM 977 N N . GLU A 1 116 ? -1.435 -4.519 -14.171 1.00 80.62 116 GLU A N 1
ATOM 978 C CA . GLU A 1 116 ? -0.282 -5.408 -14.302 1.00 80.62 116 GLU A CA 1
ATOM 979 C C . GLU A 1 116 ? 0.253 -5.852 -12.930 1.00 80.62 116 GLU A C 1
ATOM 981 O O . GLU A 1 116 ? 0.539 -7.041 -12.744 1.00 80.62 116 GLU A O 1
ATOM 986 N N . LEU A 1 117 ? 0.328 -4.935 -11.959 1.00 84.06 117 LEU A N 1
ATOM 987 C CA . LEU A 1 117 ? 0.751 -5.212 -10.586 1.00 84.06 117 LEU A CA 1
ATOM 988 C C . LEU A 1 117 ? -0.136 -6.276 -9.930 1.00 84.06 117 LEU A C 1
ATOM 990 O O . LEU A 1 117 ? 0.381 -7.274 -9.426 1.00 84.06 117 LEU A O 1
ATOM 994 N N . PHE A 1 118 ? -1.459 -6.092 -9.951 1.00 80.88 118 PHE A N 1
ATOM 995 C CA . PHE A 1 118 ? -2.405 -7.000 -9.295 1.00 80.88 118 PHE A CA 1
ATOM 996 C C . PHE A 1 118 ? -2.601 -8.314 -10.054 1.00 80.88 118 PHE A C 1
ATOM 998 O O . PHE A 1 118 ? -2.751 -9.355 -9.413 1.00 80.88 118 PHE A O 1
ATOM 1005 N N . ARG A 1 119 ? -2.540 -8.295 -11.393 1.00 79.94 119 ARG A N 1
ATOM 1006 C CA . ARG A 1 119 ? -2.703 -9.486 -12.241 1.00 79.94 119 ARG A CA 1
ATOM 1007 C C . ARG A 1 119 ? -1.458 -10.365 -12.249 1.00 79.94 119 ARG A C 1
ATOM 1009 O O . ARG A 1 119 ? -1.562 -11.581 -12.122 1.00 79.94 119 ARG A O 1
ATOM 1016 N N . LYS A 1 120 ? -0.267 -9.772 -12.402 1.00 79.88 120 LYS A N 1
ATOM 1017 C CA . LYS A 1 120 ? 1.006 -10.518 -12.455 1.00 79.88 120 LYS A CA 1
ATOM 1018 C C . LYS A 1 120 ? 1.674 -10.676 -11.088 1.00 79.88 120 LYS A C 1
ATOM 1020 O O . LYS A 1 120 ? 2.688 -11.371 -11.008 1.00 79.88 120 LYS A O 1
ATOM 1025 N N . LYS A 1 121 ? 1.153 -10.020 -10.042 1.00 82.81 121 LYS A N 1
ATOM 1026 C CA . LYS A 1 121 ? 1.730 -9.964 -8.684 1.00 82.81 121 LYS A CA 1
ATOM 1027 C C . LYS A 1 121 ? 3.200 -9.520 -8.684 1.00 82.81 121 LYS A C 1
ATOM 1029 O O . LYS A 1 121 ? 4.012 -9.984 -7.883 1.00 82.81 121 LYS A O 1
ATOM 1034 N N . LYS A 1 122 ? 3.571 -8.652 -9.630 1.00 83.31 122 LYS A N 1
ATOM 1035 C CA . LYS A 1 122 ? 4.949 -8.192 -9.862 1.00 83.31 122 LYS A CA 1
ATOM 1036 C C . LYS A 1 122 ? 4.963 -6.710 -10.196 1.00 83.31 122 LYS A C 1
ATOM 1038 O O . LYS A 1 122 ? 4.084 -6.220 -10.890 1.00 83.31 122 LYS A O 1
ATOM 1043 N N . LEU A 1 123 ? 6.003 -6.018 -9.737 1.00 84.50 123 LEU A N 1
ATOM 1044 C CA . LEU A 1 123 ? 6.209 -4.604 -10.032 1.00 84.50 123 LEU A CA 1
ATOM 1045 C C . LEU A 1 123 ? 6.453 -4.402 -11.546 1.00 84.50 123 LEU A C 1
ATOM 1047 O O . LEU A 1 123 ? 7.358 -5.052 -12.084 1.00 84.50 123 LEU A O 1
ATOM 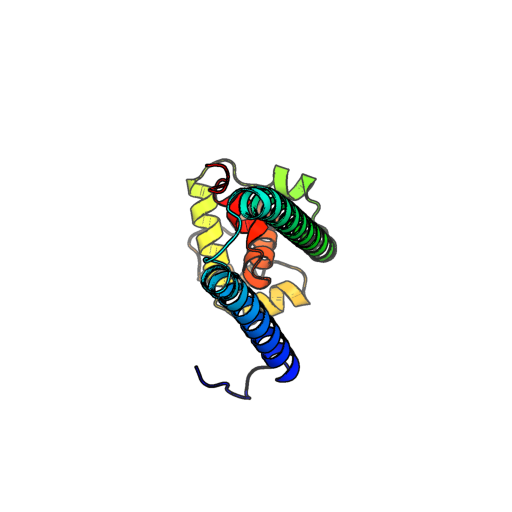1051 N N . PRO A 1 124 ? 5.701 -3.521 -12.238 1.00 84.50 124 PRO A N 1
ATOM 1052 C CA . PRO A 1 124 ? 5.818 -3.305 -13.682 1.00 84.50 124 PRO A CA 1
ATOM 1053 C C . PRO A 1 124 ? 7.048 -2.446 -14.031 1.00 84.50 124 PRO A C 1
ATOM 1055 O O . PRO A 1 124 ? 6.940 -1.311 -14.491 1.00 84.50 124 PRO A O 1
ATOM 1058 N N . LEU A 1 125 ? 8.251 -2.990 -13.809 1.00 83.81 125 LEU A N 1
ATOM 1059 C CA . LEU A 1 125 ? 9.528 -2.274 -13.963 1.00 83.81 125 LEU A CA 1
ATOM 1060 C C . LEU A 1 125 ? 9.697 -1.630 -15.345 1.00 83.81 125 LEU A C 1
ATOM 1062 O O . LEU A 1 125 ? 10.121 -0.485 -15.425 1.00 83.81 125 LEU A O 1
ATOM 1066 N N . LYS A 1 126 ? 9.292 -2.326 -16.416 1.00 82.50 126 LYS A N 1
ATOM 1067 C CA . LYS A 1 126 ? 9.395 -1.824 -17.798 1.00 82.50 126 LYS A CA 1
ATOM 1068 C C . LYS A 1 126 ? 8.615 -0.529 -18.026 1.00 82.50 126 LYS A C 1
ATOM 1070 O O . LYS A 1 126 ? 9.044 0.310 -18.806 1.00 82.50 126 LYS A O 1
ATOM 1075 N N . HIS A 1 127 ? 7.480 -0.380 -17.349 1.00 80.88 127 HIS A N 1
ATOM 1076 C CA . HIS A 1 127 ? 6.638 0.805 -17.454 1.00 80.88 127 HIS A CA 1
ATOM 1077 C C . HIS A 1 127 ? 7.125 1.920 -16.515 1.00 80.88 127 HIS A C 1
ATOM 1079 O O . HIS A 1 127 ? 6.972 3.100 -16.823 1.00 80.88 127 HIS A O 1
ATOM 1085 N N . ILE A 1 128 ? 7.719 1.554 -15.373 1.00 84.94 128 ILE A N 1
ATOM 1086 C CA . ILE A 1 128 ? 8.199 2.501 -14.358 1.00 84.94 128 ILE A CA 1
ATOM 1087 C C . ILE A 1 128 ? 9.518 3.151 -14.787 1.00 84.94 128 ILE A C 1
ATOM 1089 O O . ILE A 1 128 ? 9.627 4.369 -14.708 1.00 84.94 128 ILE A O 1
ATOM 1093 N N . GLU A 1 129 ? 10.491 2.364 -15.262 1.00 83.62 129 GLU A N 1
ATOM 1094 C CA . GLU A 1 129 ? 11.840 2.806 -15.661 1.00 83.62 129 GLU A CA 1
ATOM 1095 C C . GLU A 1 129 ? 11.878 4.100 -16.496 1.00 83.62 129 GLU A C 1
ATOM 1097 O O . GLU A 1 129 ? 12.618 5.004 -16.115 1.00 83.62 129 GLU A O 1
ATOM 1102 N N . PRO A 1 130 ? 11.087 4.266 -17.576 1.00 84.75 130 PRO A N 1
ATOM 1103 C CA . PRO A 1 130 ? 11.124 5.494 -18.374 1.00 84.75 130 PRO A CA 1
ATOM 1104 C C . PRO A 1 130 ? 10.489 6.710 -17.680 1.00 84.75 130 PRO A C 1
ATOM 1106 O O . PRO A 1 130 ? 10.685 7.838 -18.125 1.00 84.75 130 PRO A O 1
ATOM 1109 N N . ARG A 1 131 ? 9.708 6.507 -16.612 1.00 82.06 131 ARG A N 1
ATOM 1110 C CA . ARG A 1 131 ? 8.948 7.562 -15.919 1.00 82.06 131 ARG A CA 1
ATOM 1111 C C . ARG A 1 131 ? 9.622 8.046 -14.637 1.00 82.06 131 ARG A C 1
ATOM 1113 O O . ARG A 1 131 ? 9.154 9.009 -14.033 1.00 82.06 131 ARG A O 1
ATOM 1120 N N . VAL A 1 132 ? 10.704 7.397 -14.207 1.00 83.94 132 VAL A N 1
ATOM 1121 C CA . VAL A 1 132 ? 11.378 7.694 -12.938 1.00 83.94 132 VAL A CA 1
ATOM 1122 C C . VAL A 1 132 ? 12.878 7.864 -13.142 1.00 83.94 132 VAL A C 1
ATOM 1124 O O . VAL A 1 132 ? 13.490 7.213 -13.977 1.00 83.94 132 VAL A O 1
ATOM 1127 N N . ARG A 1 133 ? 13.507 8.722 -12.333 1.00 80.19 133 ARG A N 1
ATOM 1128 C CA . ARG A 1 133 ? 14.965 8.949 -12.381 1.00 80.19 133 ARG A CA 1
ATOM 1129 C C . ARG A 1 133 ? 15.779 7.897 -11.616 1.00 80.19 133 ARG A C 1
ATOM 1131 O O . ARG A 1 133 ? 16.997 8.016 -11.518 1.00 80.19 133 ARG A O 1
ATOM 1138 N N . VAL A 1 134 ? 15.128 6.892 -11.031 1.00 80.56 134 VAL A N 1
ATOM 1139 C CA . VAL A 1 134 ? 15.797 5.867 -10.222 1.00 80.56 134 VAL A CA 1
ATOM 1140 C C . VAL A 1 134 ? 16.255 4.686 -11.069 1.00 80.56 134 VAL A C 1
ATOM 1142 O O . VAL A 1 134 ? 15.568 4.247 -11.987 1.00 80.56 134 VAL A O 1
ATOM 1145 N N . SER A 1 135 ? 17.417 4.127 -10.725 1.00 84.69 135 SER A N 1
ATOM 1146 C CA . SER A 1 135 ? 17.931 2.939 -11.405 1.00 84.69 135 SER A CA 1
ATOM 1147 C C . SER A 1 135 ? 17.036 1.719 -11.163 1.00 84.69 135 SER A C 1
ATOM 1149 O O . SER A 1 135 ? 16.479 1.544 -10.073 1.00 84.69 135 SER A O 1
ATOM 1151 N N . ARG A 1 136 ? 16.991 0.801 -12.135 1.00 86.19 136 ARG A N 1
ATOM 1152 C CA . ARG A 1 136 ? 16.323 -0.501 -11.984 1.00 86.19 136 ARG A CA 1
ATOM 1153 C C . ARG A 1 136 ? 16.772 -1.255 -10.728 1.00 86.19 136 ARG A C 1
ATOM 1155 O O . ARG A 1 136 ? 15.947 -1.839 -10.034 1.00 86.19 136 ARG A O 1
ATOM 1162 N N . LYS A 1 137 ? 18.066 -1.189 -10.387 1.00 86.56 137 LYS A N 1
ATOM 1163 C CA . LYS A 1 137 ? 18.622 -1.819 -9.176 1.00 86.56 137 LYS A CA 1
ATOM 1164 C C . LYS A 1 137 ? 17.982 -1.269 -7.895 1.00 86.56 137 LYS A C 1
ATOM 1166 O O . LYS A 1 137 ? 17.741 -2.026 -6.959 1.00 86.56 137 LYS A O 1
ATOM 1171 N N . THR A 1 138 ? 17.689 0.031 -7.852 1.00 86.31 138 THR A N 1
ATOM 1172 C CA . THR A 1 138 ? 17.024 0.680 -6.711 1.00 86.31 138 THR A CA 1
ATOM 1173 C C . THR A 1 138 ? 15.565 0.238 -6.593 1.00 86.31 138 THR A C 1
ATOM 1175 O O . THR A 1 138 ? 15.111 -0.083 -5.494 1.00 86.31 138 THR A O 1
ATOM 1178 N N . LEU A 1 139 ? 14.848 0.161 -7.720 1.00 87.25 139 LEU A N 1
ATOM 1179 C CA . LEU A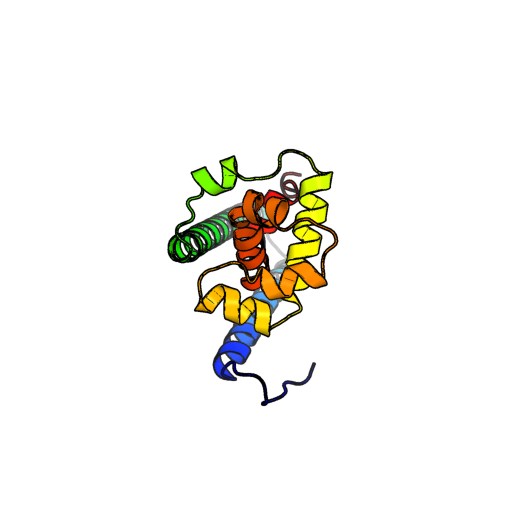 1 139 ? 13.466 -0.329 -7.761 1.00 87.25 139 LEU A CA 1
ATOM 1180 C C . LEU A 1 139 ? 13.369 -1.795 -7.327 1.00 87.25 139 LEU A C 1
ATOM 1182 O O . LEU A 1 139 ? 12.483 -2.148 -6.555 1.00 87.25 139 LEU A O 1
ATOM 1186 N N . GLU A 1 140 ? 14.292 -2.645 -7.782 1.00 88.44 140 GLU A N 1
ATOM 1187 C CA . GLU A 1 140 ? 14.327 -4.057 -7.395 1.00 88.44 140 GLU A CA 1
ATOM 1188 C C . GLU A 1 140 ? 14.650 -4.241 -5.908 1.00 88.44 140 GLU A C 1
ATOM 1190 O O . GLU A 1 140 ? 14.001 -5.059 -5.252 1.00 88.44 140 GLU A O 1
ATOM 1195 N N . ARG A 1 141 ? 15.576 -3.441 -5.359 1.00 88.44 141 ARG A N 1
ATOM 1196 C CA . ARG A 1 141 ? 15.898 -3.435 -3.923 1.00 88.44 141 ARG A CA 1
ATOM 1197 C C . ARG A 1 141 ? 14.667 -3.109 -3.076 1.00 88.44 141 ARG A C 1
ATOM 1199 O O . ARG A 1 141 ? 14.355 -3.846 -2.153 1.00 88.44 141 ARG A O 1
ATOM 1206 N N . HIS A 1 142 ? 13.928 -2.056 -3.422 1.00 90.06 142 HIS A N 1
ATOM 1207 C CA . HIS A 1 142 ? 12.758 -1.616 -2.650 1.00 90.06 142 HIS A CA 1
ATOM 1208 C C . HIS A 1 142 ? 11.421 -2.155 -3.180 1.00 90.06 142 HIS A C 1
ATOM 1210 O O . HIS A 1 142 ? 10.360 -1.650 -2.809 1.00 90.06 142 HIS A O 1
ATOM 1216 N N . ARG A 1 143 ? 11.429 -3.204 -4.016 1.00 90.56 143 ARG A N 1
ATOM 1217 C CA . ARG A 1 143 ? 10.218 -3.694 -4.701 1.00 90.56 143 ARG A CA 1
ATOM 1218 C C . ARG A 1 143 ? 9.082 -4.044 -3.743 1.00 90.56 143 ARG A C 1
ATOM 1220 O O . ARG A 1 143 ? 7.936 -3.705 -4.013 1.00 90.56 143 ARG A O 1
ATOM 1227 N N . LYS A 1 144 ? 9.398 -4.695 -2.615 1.00 90.56 144 LYS A N 1
ATOM 1228 C CA . LYS A 1 144 ? 8.396 -5.129 -1.628 1.00 90.56 144 LYS A CA 1
ATOM 1229 C C . LYS A 1 144 ? 7.729 -3.924 -0.969 1.00 90.56 144 LYS A C 1
ATOM 1231 O O . LYS A 1 144 ? 6.515 -3.911 -0.811 1.00 90.56 144 LYS A O 1
ATOM 1236 N N . TYR A 1 145 ? 8.518 -2.896 -0.665 1.00 91.38 145 TYR A N 1
ATOM 1237 C CA . TYR A 1 145 ? 8.030 -1.645 -0.099 1.00 91.38 145 TYR A CA 1
ATOM 1238 C C . TYR A 1 145 ? 7.130 -0.880 -1.074 1.00 91.38 145 TYR A C 1
ATOM 1240 O O . TYR A 1 145 ? 6.045 -0.446 -0.698 1.00 91.38 145 TYR A O 1
ATOM 1248 N N . ILE A 1 146 ? 7.542 -0.767 -2.342 1.00 91.31 146 ILE A N 1
ATOM 1249 C CA . ILE A 1 146 ? 6.748 -0.098 -3.385 1.00 91.31 146 ILE A CA 1
ATOM 1250 C C . ILE A 1 146 ? 5.404 -0.814 -3.571 1.00 91.31 146 ILE A C 1
ATOM 1252 O O . ILE A 1 146 ? 4.367 -0.156 -3.578 1.00 91.31 146 ILE A O 1
ATOM 1256 N N . ILE A 1 147 ? 5.407 -2.150 -3.671 1.00 90.38 147 ILE A N 1
ATOM 1257 C CA . ILE A 1 147 ? 4.182 -2.957 -3.796 1.00 90.38 147 ILE A CA 1
ATOM 1258 C C . ILE A 1 147 ? 3.263 -2.733 -2.590 1.00 90.38 147 ILE A C 1
ATOM 1260 O O . ILE A 1 147 ? 2.083 -2.443 -2.771 1.00 90.38 147 ILE A O 1
ATOM 1264 N N . ALA A 1 148 ? 3.804 -2.818 -1.372 1.00 90.94 148 ALA A N 1
ATOM 1265 C CA . ALA A 1 148 ? 3.038 -2.609 -0.148 1.00 90.94 148 ALA A CA 1
ATOM 1266 C C . ALA A 1 148 ? 2.382 -1.223 -0.111 1.00 90.94 148 ALA A C 1
ATOM 1268 O O . ALA A 1 148 ? 1.193 -1.115 0.174 1.00 90.94 148 ALA A O 1
ATOM 1269 N N . MET A 1 149 ? 3.120 -0.174 -0.479 1.00 90.38 149 MET A N 1
ATOM 1270 C CA . MET A 1 149 ? 2.564 1.176 -0.557 1.00 90.38 149 MET A CA 1
ATOM 1271 C C . MET A 1 149 ? 1.495 1.300 -1.642 1.00 90.38 149 MET A C 1
ATOM 1273 O O . MET A 1 149 ? 0.449 1.889 -1.385 1.00 90.38 149 MET A O 1
ATOM 1277 N N . CYS A 1 150 ? 1.690 0.701 -2.821 1.00 88.12 150 CYS A N 1
ATOM 1278 C CA . CYS A 1 150 ? 0.653 0.676 -3.858 1.00 88.12 150 CYS A CA 1
ATOM 1279 C C . CYS A 1 150 ? -0.641 0.033 -3.341 1.00 88.12 150 CYS A C 1
ATOM 1281 O O . CYS A 1 150 ? -1.716 0.569 -3.582 1.00 88.12 150 CYS A O 1
ATOM 1283 N N . ILE A 1 151 ? -0.544 -1.070 -2.591 1.00 86.81 151 ILE A N 1
ATOM 1284 C CA . ILE A 1 151 ? -1.699 -1.746 -1.981 1.00 86.81 151 ILE A CA 1
ATOM 1285 C C . ILE A 1 151 ? -2.390 -0.837 -0.958 1.00 86.81 151 ILE A C 1
ATOM 1287 O O . ILE A 1 151 ? -3.617 -0.738 -0.983 1.00 86.81 151 ILE A O 1
ATOM 1291 N N . ILE A 1 152 ? -1.617 -0.166 -0.097 1.00 87.19 152 ILE A N 1
ATOM 1292 C CA . ILE A 1 152 ? -2.131 0.755 0.927 1.00 87.19 152 ILE A CA 1
ATOM 1293 C C . ILE A 1 152 ? -2.946 1.880 0.290 1.00 87.19 152 ILE A C 1
ATOM 1295 O O . ILE A 1 152 ? -4.084 2.126 0.683 1.00 87.19 152 ILE A O 1
ATOM 1299 N N . PHE A 1 153 ? -2.393 2.539 -0.729 1.00 83.75 153 PHE A N 1
ATOM 1300 C CA . PHE A 1 153 ? -3.093 3.627 -1.407 1.00 83.75 153 PHE A CA 1
ATOM 1301 C C . PHE A 1 153 ? -4.255 3.138 -2.282 1.00 83.75 153 PHE A C 1
ATOM 1303 O O . PHE A 1 153 ? -5.261 3.831 -2.381 1.00 83.75 153 PHE A O 1
ATOM 1310 N N . ALA A 1 154 ? -4.152 1.959 -2.904 1.00 81.25 154 ALA A N 1
ATOM 1311 C CA . ALA A 1 154 ? -5.210 1.418 -3.761 1.00 81.25 154 ALA A CA 1
ATOM 1312 C C . ALA A 1 154 ? -6.467 1.013 -2.984 1.00 81.25 154 ALA A C 1
ATOM 1314 O O . ALA A 1 154 ? -7.574 1.190 -3.487 1.00 81.25 154 ALA A O 1
ATOM 1315 N N . ASN A 1 155 ? -6.289 0.475 -1.775 1.00 77.56 155 ASN A N 1
ATOM 1316 C CA . ASN A 1 155 ? -7.386 0.068 -0.895 1.00 77.56 155 ASN A CA 1
ATOM 1317 C C . ASN A 1 155 ? -7.789 1.167 0.098 1.00 77.56 155 ASN A C 1
ATOM 1319 O O . ASN A 1 155 ? -8.670 0.945 0.920 1.00 77.56 155 ASN A O 1
ATOM 1323 N N . ASN A 1 156 ? -7.160 2.346 0.012 1.00 79.62 156 ASN A N 1
ATOM 1324 C CA . ASN A 1 156 ? -7.421 3.498 0.869 1.00 79.62 156 ASN A CA 1
ATOM 1325 C C . ASN A 1 156 ? -7.370 3.161 2.371 1.00 79.62 156 ASN A C 1
ATOM 1327 O O . ASN A 1 156 ? -8.259 3.534 3.130 1.00 79.62 156 ASN A O 1
ATOM 1331 N N . TYR A 1 157 ? -6.324 2.443 2.782 1.00 82.81 157 TYR A N 1
ATOM 1332 C CA . TYR A 1 157 ? -6.082 2.058 4.173 1.00 82.81 157 TYR A CA 1
ATOM 1333 C C . TYR A 1 157 ? -5.722 3.275 5.028 1.00 82.81 157 TYR A C 1
ATOM 1335 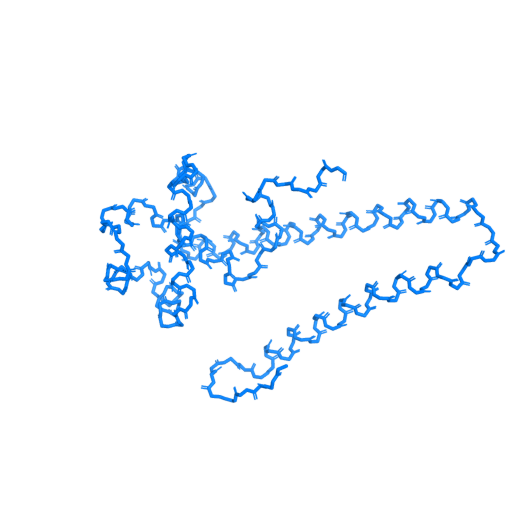O O . TYR A 1 157 ? -4.555 3.666 5.132 1.00 82.81 157 TYR A O 1
ATOM 1343 N N . THR A 1 158 ? -6.743 3.924 5.582 1.00 81.62 158 THR A N 1
ATOM 1344 C CA . THR A 1 158 ? -6.605 5.181 6.318 1.00 81.62 158 THR A CA 1
ATOM 1345 C C . THR A 1 158 ? -5.889 4.976 7.643 1.00 81.62 158 THR A C 1
ATOM 1347 O O . THR A 1 158 ? -4.971 5.735 7.946 1.00 81.62 158 THR A O 1
ATOM 1350 N N . TYR A 1 159 ? -6.222 3.919 8.391 1.00 83.00 159 TYR A N 1
ATOM 1351 C CA . TYR A 1 159 ? -5.622 3.688 9.707 1.00 83.00 159 TYR A CA 1
ATOM 1352 C C . TYR A 1 159 ? -4.130 3.340 9.601 1.00 83.00 159 TYR A C 1
ATOM 1354 O O . TYR A 1 159 ? -3.311 3.813 10.392 1.00 83.00 159 TYR A O 1
ATOM 1362 N N . ILE A 1 160 ? -3.748 2.555 8.592 1.00 84.38 160 ILE A N 1
ATOM 1363 C CA . ILE A 1 160 ? -2.350 2.219 8.305 1.00 84.38 160 ILE A CA 1
ATOM 1364 C C . ILE A 1 160 ? -1.593 3.454 7.800 1.00 84.38 160 ILE A C 1
ATOM 1366 O O . ILE A 1 160 ? -0.456 3.687 8.219 1.00 84.38 160 ILE A O 1
ATOM 1370 N N . LEU A 1 161 ? -2.198 4.269 6.926 1.00 83.00 161 LEU A N 1
ATOM 1371 C CA . LEU A 1 161 ? -1.582 5.517 6.460 1.00 83.00 161 LEU A CA 1
ATOM 1372 C C . LEU A 1 161 ? -1.323 6.494 7.608 1.00 83.00 161 LEU A C 1
ATOM 1374 O O . LEU A 1 161 ? -0.256 7.112 7.634 1.00 83.00 161 LEU A O 1
ATOM 1378 N 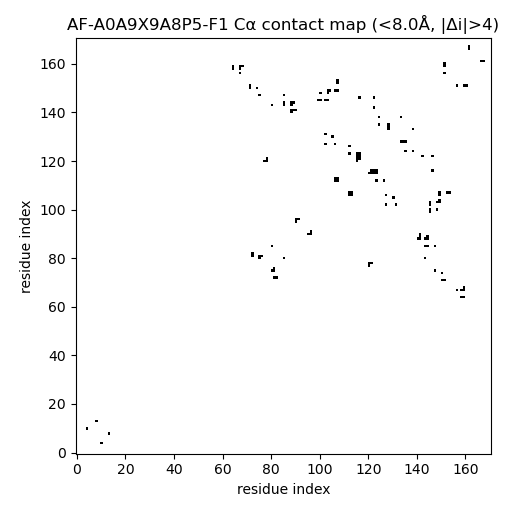N . ASP A 1 162 ? -2.256 6.617 8.547 1.00 81.50 162 ASP A N 1
ATOM 1379 C CA . ASP A 1 162 ? -2.109 7.491 9.712 1.00 81.50 162 ASP A CA 1
ATOM 1380 C C . ASP A 1 162 ? -0.997 7.004 10.645 1.00 81.50 162 ASP A C 1
ATOM 1382 O O . ASP A 1 162 ? -0.183 7.808 11.111 1.00 81.50 162 ASP A O 1
ATOM 1386 N N . TYR A 1 163 ? -0.859 5.686 10.816 1.00 81.00 163 TYR A N 1
ATOM 1387 C CA . TYR A 1 163 ? 0.273 5.103 11.537 1.00 81.00 163 TYR A CA 1
ATOM 1388 C C . TYR A 1 163 ? 1.615 5.420 10.850 1.00 81.00 163 TYR A C 1
ATOM 1390 O O . TYR A 1 163 ? 2.576 5.842 11.493 1.00 81.00 163 TYR A O 1
ATOM 1398 N N . ILE A 1 164 ? 1.681 5.294 9.519 1.00 76.62 164 ILE A N 1
ATOM 1399 C CA . ILE A 1 164 ? 2.902 5.540 8.729 1.00 76.62 164 ILE A CA 1
ATOM 1400 C C . ILE A 1 164 ? 3.297 7.024 8.704 1.00 76.62 164 ILE A C 1
ATOM 1402 O 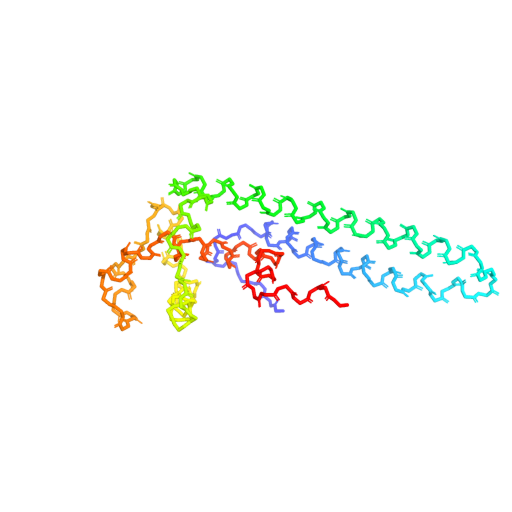O . ILE A 1 164 ? 4.491 7.340 8.670 1.00 76.62 164 ILE A O 1
ATOM 1406 N N . LYS A 1 165 ? 2.321 7.940 8.715 1.00 70.62 165 LYS A N 1
ATOM 1407 C CA . LYS A 1 165 ? 2.552 9.395 8.762 1.00 70.62 165 LYS A CA 1
ATOM 1408 C C . LYS A 1 165 ? 3.027 9.890 10.131 1.00 70.62 165 LYS A C 1
ATOM 1410 O O . LYS A 1 165 ? 3.401 11.055 10.235 1.00 70.62 165 LYS A O 1
ATOM 1415 N N . GLY A 1 166 ? 3.070 9.014 11.136 1.00 58.88 166 GLY A N 1
ATOM 1416 C CA . GLY A 1 166 ? 3.552 9.339 12.473 1.00 58.88 166 GLY A CA 1
ATOM 1417 C C . GLY A 1 166 ? 2.439 9.727 13.437 1.00 58.88 166 GLY A C 1
ATOM 1418 O O . GLY A 1 166 ? 2.593 10.722 14.132 1.00 58.88 166 GLY A O 1
ATOM 1419 N N . GLY A 1 167 ? 1.340 8.963 13.458 1.00 46.28 167 GLY A N 1
ATOM 1420 C CA . GLY A 1 167 ? 0.416 8.896 14.593 1.00 46.28 167 GLY A CA 1
ATOM 1421 C C . GLY A 1 167 ? -0.002 10.254 15.154 1.00 46.28 167 GLY A C 1
ATOM 1422 O O . GLY A 1 167 ? 0.292 10.560 16.299 1.00 46.28 167 GLY A O 1
ATOM 1423 N N . LYS A 1 168 ? -0.705 11.077 14.369 1.00 38.38 168 LYS A N 1
ATOM 1424 C CA . LYS A 1 168 ? -1.349 12.302 14.883 1.00 38.38 168 LYS A CA 1
ATOM 1425 C C . LYS A 1 168 ? -2.685 12.007 15.585 1.00 38.38 168 LYS A C 1
ATOM 1427 O O . LYS A 1 168 ? -3.674 12.672 15.302 1.00 38.38 168 LYS A O 1
ATOM 1432 N N . HIS A 1 169 ? -2.734 10.978 16.425 1.00 37.94 169 HIS A N 1
ATOM 1433 C CA . HIS A 1 169 ? -3.949 10.628 17.170 1.00 37.94 169 HIS A CA 1
ATOM 1434 C C . HIS A 1 169 ? -3.730 10.409 18.672 1.00 37.94 169 HIS A C 1
ATOM 1436 O O . HIS A 1 169 ? -4.686 10.065 19.356 1.00 37.94 169 HIS A O 1
ATOM 1442 N N . ASP A 1 170 ? -2.525 10.680 19.182 1.00 32.56 170 ASP A N 1
ATOM 1443 C CA . ASP A 1 170 ? -2.251 10.734 20.620 1.00 32.56 170 ASP A CA 1
ATOM 1444 C C . ASP A 1 170 ? -2.014 12.195 21.054 1.00 32.56 170 ASP A C 1
ATOM 1446 O O . ASP A 1 170 ? -0.893 12.555 21.394 1.00 32.56 170 ASP A O 1
ATOM 1450 N N . GLU A 1 171 ? -3.051 13.038 20.979 1.00 30.34 171 GLU A N 1
ATOM 1451 C CA . GLU A 1 171 ? -3.248 14.256 21.797 1.00 30.34 171 GLU A CA 1
ATOM 1452 C C . GLU A 1 171 ? -4.751 14.503 21.995 1.00 30.34 171 GLU A C 1
ATOM 1454 O O . GLU A 1 171 ? -5.495 14.463 20.985 1.00 30.34 171 GLU A O 1
#

InterPro domains:
  IPR014244 RNA polymerase sigma-I type [TIGR02895] (1-164)

Foldseek 3Di:
DDDDDPDDDPPVVVVVVVVVVVVVVVVVVVVVVVVVVPPPDDPPVVVVVVVVVVVVVVVVVVVVLVVLVVVLQVLLVVLVDHPVNLVVLDDPDPVLVVLLVVLLVVQLVDVVQVCCCSVVVFHPLVVSVVVHPDDPVSCVSNVSNSSSSNVCVVVVSPSVVCVVVPPPPPD

Nearest PDB structures (foldseek):
  6ivu-assembly1_B  TM=7.923E-01  e=1.007E-06  Acetivibrio thermocellus ATCC 27405
  8i23-assembly1_F  TM=6.095E-01  e=9.976E-06  Acetivibrio thermocellus DSM 1313
  8i24-assembly1_F  TM=5.854E-01  e=9.976E-06  Acetivibrio thermocellus DSM 1313